Protein AF-X1DMM1-F1 (afdb_monomer)

Solvent-accessible surface area (backbone atoms only — not comparable to full-atom values): 7741 Å² total; per-residue (Å²): 144,82,88,79,94,81,78,96,74,84,89,79,79,84,75,78,88,78,79,87,84,85,86,83,77,89,67,84,82,59,61,71,55,37,75,72,77,44,80,77,92,54,98,56,52,67,56,55,53,51,50,51,50,50,39,69,73,50,25,49,46,78,56,82,94,67,68,61,94,50,63,58,96,60,57,38,87,89,74,54,34,73,54,62,46,49,73,82,78,62,90,92,61,56,75,90,82,45,68,63,57,88,81,34,73,57,59,101,85,97

Secondary structure (DSSP, 8-state):
----------S-SSSSTTSSSS--------HHHHHHH-PPP-TTHHHHHHHHHHHHHHSB---SSS--S-B-S-EETTTTEE-SBPPPPPTT--GGGSSS-TTSBPPTT-

Sequence (110 aa):
MYDNNRTRKSLTAWLILLMFAAAGHGGEVDLKTIFREGIPPSPFINVVYGYANAMLEHGRDTYGTQKSGLFLSALDRKTLSPLKIRPPAPAGIREGDRPGSPGQPLLGAN

Foldseek 3Di:
DDDDDDDDDDPPPPPPPPPPDPDPDPDDDPPVCCVPVNDPDDPCVVVVVVVVVLQVVAFFAPDDPDGDRDGQPDADPVPSHHDQAFDDDDPPDDPVNGPDDHPDGDDRPD

Structure (mmCIF, N/CA/C/O backbone):
data_AF-X1DMM1-F1
#
_entry.id   AF-X1DMM1-F1
#
loop_
_atom_site.group_PDB
_atom_site.id
_atom_site.type_symbol
_atom_site.label_atom_id
_atom_site.label_alt_id
_atom_site.label_comp_id
_atom_site.label_asym_id
_atom_site.label_entity_id
_atom_site.label_seq_id
_atom_site.pdbx_PDB_ins_code
_atom_site.Cartn_x
_atom_site.Cartn_y
_atom_site.Cartn_z
_atom_site.occupancy
_atom_site.B_iso_or_equiv
_atom_site.auth_seq_id
_atom_site.auth_comp_id
_atom_site.auth_asym_id
_atom_site.auth_atom_id
_atom_site.pdbx_PDB_model_num
ATOM 1 N N . MET A 1 1 ? 3.628 -65.093 44.440 1.00 45.81 1 MET A N 1
ATOM 2 C CA . MET A 1 1 ? 4.764 -64.206 44.762 1.00 45.81 1 MET A CA 1
ATOM 3 C C . MET A 1 1 ? 5.440 -63.825 43.449 1.00 45.81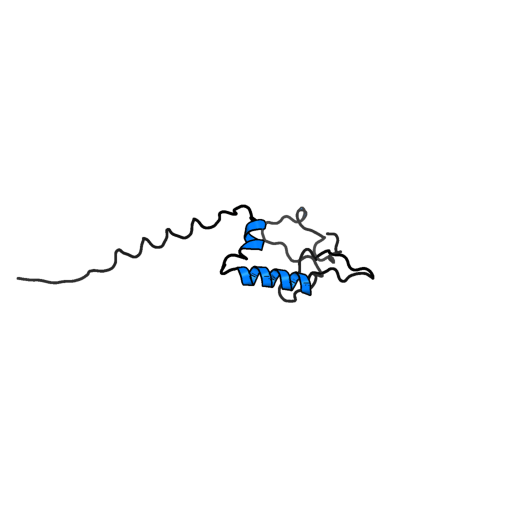 1 MET A C 1
ATOM 5 O O . MET A 1 1 ? 6.210 -64.622 42.943 1.00 45.81 1 MET A O 1
ATOM 9 N N . TYR A 1 2 ? 5.028 -62.711 42.836 1.00 33.09 2 TYR A N 1
ATOM 10 C CA . TYR A 1 2 ? 5.867 -61.768 42.077 1.00 33.09 2 TYR A CA 1
ATOM 11 C C . TYR A 1 2 ? 4.957 -60.651 41.544 1.00 33.09 2 TYR A C 1
ATOM 13 O O . TYR A 1 2 ? 4.178 -60.844 40.616 1.00 33.09 2 TYR A O 1
ATOM 21 N N . ASP A 1 3 ? 5.029 -59.511 42.221 1.00 43.84 3 ASP A N 1
ATOM 22 C CA . ASP A 1 3 ? 4.632 -58.197 41.726 1.00 43.84 3 ASP A CA 1
ATOM 23 C C . ASP A 1 3 ? 5.729 -57.718 40.763 1.00 43.84 3 ASP A C 1
ATOM 25 O O . ASP A 1 3 ? 6.913 -57.877 41.072 1.00 43.84 3 ASP A O 1
ATOM 29 N N . ASN A 1 4 ? 5.361 -57.148 39.610 1.00 45.03 4 ASN A N 1
ATOM 30 C CA . ASN A 1 4 ? 6.249 -56.192 38.953 1.00 45.03 4 ASN A CA 1
ATOM 31 C C . ASN A 1 4 ? 5.492 -55.200 38.054 1.00 45.03 4 ASN A C 1
ATOM 33 O O . ASN A 1 4 ? 5.304 -55.395 36.853 1.00 45.03 4 ASN A O 1
ATOM 37 N N . ASN A 1 5 ? 5.095 -54.094 38.674 1.00 51.22 5 ASN A N 1
ATOM 38 C CA . ASN A 1 5 ? 4.854 -52.785 38.068 1.00 51.22 5 ASN A CA 1
ATOM 39 C C . ASN A 1 5 ? 5.832 -52.401 36.932 1.00 51.22 5 ASN A C 1
ATOM 41 O O . ASN A 1 5 ? 7.015 -52.170 37.178 1.00 51.22 5 ASN A O 1
ATOM 45 N N . ARG A 1 6 ? 5.307 -52.180 35.716 1.00 45.59 6 ARG A N 1
ATOM 46 C CA . ARG A 1 6 ? 5.818 -51.292 34.636 1.00 45.59 6 ARG A CA 1
ATOM 47 C C . ARG A 1 6 ? 4.888 -51.505 33.436 1.00 45.59 6 ARG A C 1
ATOM 49 O O . ARG A 1 6 ? 4.760 -52.625 32.984 1.00 45.59 6 ARG A O 1
ATOM 56 N N . THR A 1 7 ? 4.136 -50.563 32.881 1.00 49.38 7 THR A N 1
ATOM 57 C CA . THR A 1 7 ? 4.422 -49.163 32.565 1.00 49.38 7 THR A CA 1
ATOM 58 C C . THR A 1 7 ? 3.094 -48.474 32.239 1.00 49.38 7 THR A C 1
ATOM 60 O O . THR A 1 7 ? 2.503 -48.726 31.192 1.00 49.38 7 THR A O 1
ATOM 63 N N . ARG A 1 8 ? 2.635 -47.557 33.097 1.00 53.56 8 ARG A N 1
ATOM 64 C CA . ARG A 1 8 ? 1.625 -46.559 32.718 1.00 53.56 8 ARG A CA 1
ATOM 65 C C . ARG A 1 8 ? 2.308 -45.517 31.835 1.00 53.56 8 ARG A C 1
ATOM 67 O O . ARG A 1 8 ? 3.052 -44.687 32.350 1.00 53.56 8 ARG A O 1
ATOM 74 N N . LYS A 1 9 ? 2.086 -45.552 30.522 1.00 46.41 9 LYS A N 1
ATOM 75 C CA . LYS A 1 9 ? 2.448 -44.442 29.632 1.00 46.41 9 LYS A CA 1
ATOM 76 C C . LYS A 1 9 ? 1.297 -44.134 28.673 1.00 46.41 9 LYS A C 1
ATOM 78 O O . LYS A 1 9 ? 1.101 -44.824 27.686 1.00 46.41 9 LYS A O 1
ATOM 83 N N . SER A 1 10 ? 0.590 -43.047 28.997 1.00 50.53 10 SER A N 1
ATOM 84 C CA . SER A 1 10 ? 0.216 -41.992 28.046 1.00 50.53 10 SER A CA 1
ATOM 85 C C . SER A 1 10 ? -0.654 -42.400 26.845 1.00 50.53 10 SER A C 1
ATOM 87 O O . SER A 1 10 ? -0.189 -42.419 25.708 1.00 50.53 10 SER A O 1
ATOM 89 N N . LEU A 1 11 ? -1.954 -42.595 27.083 1.00 43.22 11 LEU A N 1
ATOM 90 C CA . LEU A 1 11 ? -2.992 -42.622 26.037 1.00 43.22 11 LEU A CA 1
ATOM 91 C C . LEU A 1 11 ? -3.730 -41.273 25.865 1.00 43.22 11 LEU A C 1
ATOM 93 O O . LEU A 1 11 ? -4.789 -41.217 25.254 1.00 43.22 11 LEU A O 1
ATOM 97 N N . THR A 1 12 ? -3.183 -40.165 26.374 1.00 47.75 12 THR A N 1
ATOM 98 C CA . THR A 1 12 ? -3.851 -38.845 26.395 1.00 47.75 12 THR A CA 1
ATOM 99 C C . THR A 1 12 ? -3.352 -37.846 25.343 1.00 47.75 12 THR A C 1
ATOM 101 O O . THR A 1 12 ? -3.664 -36.664 25.434 1.00 47.75 12 THR A O 1
ATOM 104 N N . ALA A 1 13 ? -2.600 -38.280 24.326 1.00 43.94 13 ALA A N 1
ATOM 105 C CA . ALA A 1 13 ? -1.985 -37.365 23.351 1.00 43.94 13 ALA A CA 1
ATOM 106 C C . ALA A 1 13 ? -2.722 -37.239 21.998 1.00 43.94 13 ALA A C 1
ATOM 108 O O . ALA A 1 13 ? -2.321 -36.430 21.169 1.00 43.94 13 ALA A O 1
ATOM 109 N N . TRP A 1 14 ? -3.810 -37.982 21.765 1.00 37.97 14 TRP A N 1
ATOM 110 C CA . TRP A 1 14 ? -4.506 -38.018 20.462 1.00 37.97 14 TRP A CA 1
ATOM 111 C C . TRP A 1 14 ? -5.841 -37.254 20.418 1.00 37.97 14 TRP A C 1
ATOM 113 O O . TRP A 1 14 ? -6.641 -37.468 19.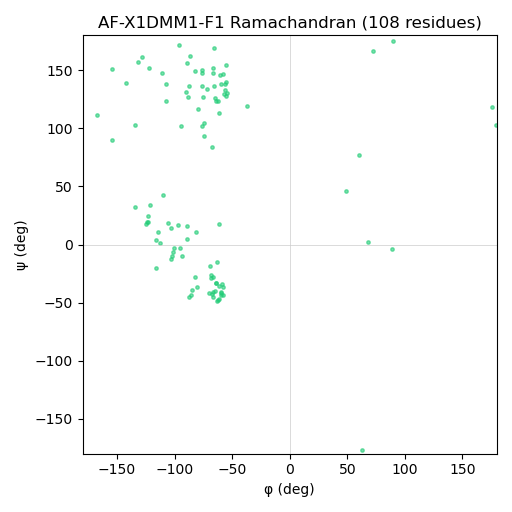514 1.00 37.97 14 TRP A O 1
ATOM 123 N N . LEU A 1 15 ? -6.085 -36.338 21.363 1.00 34.97 15 LEU A N 1
ATOM 124 C CA . LEU A 1 15 ? -7.319 -35.532 21.410 1.00 34.97 15 LEU A CA 1
ATOM 125 C C . LEU A 1 15 ? -7.110 -34.019 21.231 1.00 34.97 15 LEU A C 1
ATOM 127 O O . LEU A 1 15 ? -8.069 -33.260 21.289 1.00 34.97 15 LEU A O 1
ATOM 131 N N . ILE A 1 16 ? -5.879 -33.567 20.966 1.00 43.56 16 ILE A N 1
ATOM 132 C CA . ILE A 1 16 ? -5.568 -32.135 20.768 1.00 43.56 16 ILE A CA 1
ATOM 133 C C . ILE A 1 16 ? -5.573 -31.739 19.273 1.00 43.56 16 ILE A C 1
ATOM 135 O O . ILE A 1 16 ? -5.489 -30.563 18.935 1.00 43.56 16 ILE A O 1
ATOM 139 N N . LEU A 1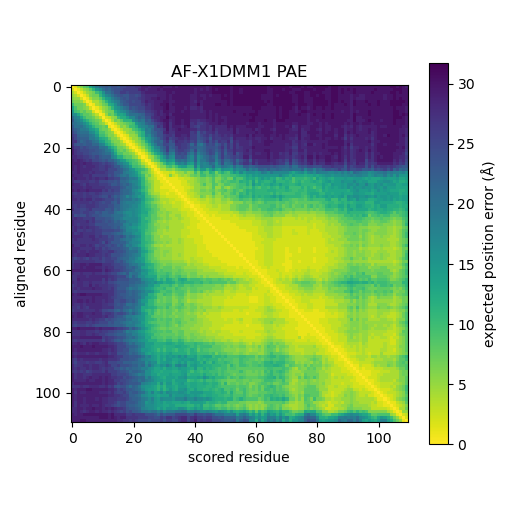 17 ? -5.774 -32.688 18.351 1.00 38.31 17 LEU A N 1
ATOM 140 C CA . LEU A 1 17 ? -5.772 -32.424 16.902 1.00 38.31 17 LEU A CA 1
ATOM 141 C C . LEU A 1 17 ? -7.155 -32.036 16.320 1.00 38.31 17 LEU A C 1
ATOM 143 O O . LEU A 1 17 ? -7.342 -32.084 15.111 1.00 38.31 17 LEU A O 1
ATOM 147 N N . LEU A 1 18 ? -8.135 -31.656 17.151 1.00 40.62 18 LEU A N 1
ATOM 148 C CA . LEU A 1 18 ? -9.540 -31.471 16.731 1.00 40.62 18 LEU A CA 1
ATOM 149 C C . LEU A 1 18 ? -10.151 -30.087 17.049 1.00 40.62 18 LEU A C 1
ATOM 151 O O . LEU A 1 18 ? -11.366 -29.938 17.010 1.00 40.62 18 LEU A O 1
ATOM 155 N N . MET A 1 19 ? -9.341 -29.058 17.334 1.00 38.81 19 MET A N 1
ATOM 156 C CA . MET A 1 19 ? -9.833 -27.741 17.804 1.00 38.81 19 MET A CA 1
ATOM 157 C C . MET A 1 19 ? -9.413 -26.523 16.955 1.00 38.81 19 MET A C 1
ATOM 159 O O . MET A 1 19 ? -9.503 -25.394 17.423 1.00 38.81 19 MET A O 1
ATOM 163 N N . PHE A 1 20 ? -8.992 -26.700 15.698 1.00 43.81 20 PHE A N 1
ATOM 164 C CA . PHE A 1 20 ? -8.641 -25.571 14.809 1.00 43.81 20 PHE A CA 1
ATOM 165 C C . PHE A 1 20 ? -9.468 -25.520 13.514 1.00 43.81 20 PHE A C 1
ATOM 167 O O . PHE A 1 20 ? -8.971 -25.120 12.468 1.00 43.81 20 PHE A O 1
ATOM 174 N N . ALA A 1 21 ? -10.741 -25.925 13.564 1.00 41.22 21 ALA A N 1
ATOM 175 C CA . ALA A 1 21 ? -11.611 -25.950 12.381 1.00 41.22 21 ALA A CA 1
ATOM 176 C C . ALA A 1 21 ? -12.779 -24.938 12.390 1.00 41.22 21 ALA A C 1
ATOM 178 O O . ALA A 1 21 ? -13.544 -24.921 11.434 1.00 41.22 21 ALA A O 1
ATOM 179 N N . ALA A 1 22 ? -12.951 -24.082 13.410 1.00 42.97 22 ALA A N 1
ATOM 180 C CA . ALA A 1 22 ? -14.228 -23.364 13.589 1.00 42.97 22 ALA A CA 1
ATOM 181 C C . ALA A 1 22 ? -14.154 -21.854 13.905 1.00 42.97 22 ALA A C 1
ATOM 183 O O . ALA A 1 22 ? -15.040 -21.341 14.579 1.00 42.97 22 ALA A O 1
ATOM 184 N N . ALA A 1 23 ? -13.159 -21.108 13.413 1.00 45.84 23 ALA A N 1
ATOM 185 C CA . ALA A 1 23 ? -13.109 -19.645 13.615 1.00 45.84 23 ALA A CA 1
ATOM 186 C C . ALA A 1 23 ? -13.048 -18.824 12.312 1.00 45.84 23 ALA A C 1
ATOM 188 O O . ALA A 1 23 ? -12.567 -17.697 12.303 1.00 45.84 23 ALA A O 1
ATOM 189 N N . GLY A 1 24 ? -13.532 -19.387 11.204 1.00 40.59 24 GLY A N 1
ATOM 190 C CA . GLY A 1 24 ? -13.591 -18.719 9.901 1.00 40.59 24 GLY A CA 1
ATOM 191 C C . GLY A 1 24 ? -15.012 -18.374 9.458 1.00 40.59 24 GLY A C 1
ATOM 192 O O . GLY A 1 24 ? -15.341 -18.615 8.305 1.00 40.59 24 GLY A O 1
ATOM 193 N N . HIS A 1 25 ? -15.876 -17.872 10.345 1.00 45.84 25 HIS A N 1
ATOM 194 C CA . HIS A 1 25 ? -17.150 -17.282 9.921 1.00 45.84 25 HIS A CA 1
ATOM 195 C C . HIS A 1 25 ? -16.954 -15.773 9.787 1.00 45.84 25 HIS A C 1
ATOM 197 O O . HIS A 1 25 ? -16.909 -15.057 10.785 1.00 45.84 25 HIS A O 1
ATOM 203 N N . GLY A 1 26 ? -16.801 -15.296 8.550 1.00 50.94 26 GLY A N 1
ATOM 204 C CA . GLY A 1 26 ? -16.886 -13.872 8.232 1.00 50.94 26 GLY A CA 1
ATOM 205 C C . GLY A 1 26 ? -18.319 -13.395 8.444 1.00 50.94 26 GLY A C 1
ATOM 206 O O . GLY A 1 26 ? -19.114 -13.406 7.510 1.00 50.94 26 GLY A O 1
ATOM 207 N N . GLY A 1 27 ? -18.662 -13.065 9.689 1.00 63.59 27 GLY A N 1
ATOM 208 C CA . GLY A 1 27 ? -19.921 -12.412 10.024 1.00 63.59 27 GLY A CA 1
ATOM 209 C C . GLY A 1 27 ? -19.970 -11.000 9.446 1.00 63.59 27 GLY A C 1
ATOM 210 O O . GLY A 1 27 ? -18.936 -10.358 9.251 1.00 63.59 27 GLY A O 1
ATOM 211 N N . GLU A 1 28 ? -21.179 -10.529 9.163 1.00 71.00 28 GLU A N 1
ATOM 212 C CA . GLU A 1 28 ? -21.432 -9.149 8.762 1.00 71.00 28 GLU A CA 1
ATOM 213 C C . GLU A 1 28 ? -20.846 -8.178 9.799 1.00 71.00 28 GLU A C 1
ATOM 215 O O . GLU A 1 28 ? -21.037 -8.334 11.007 1.00 71.00 28 GLU A O 1
ATOM 220 N N . VAL A 1 29 ? -20.084 -7.193 9.324 1.00 71.56 29 VAL A N 1
ATOM 221 C CA . VAL A 1 29 ? -19.459 -6.187 10.185 1.00 71.56 29 VAL A CA 1
ATOM 222 C C . VAL A 1 29 ? -20.536 -5.192 10.617 1.00 71.56 29 VAL A C 1
ATOM 224 O O . VAL A 1 29 ? -20.898 -4.295 9.857 1.00 71.56 29 VAL A O 1
ATOM 227 N N . ASP A 1 30 ? -21.038 -5.323 11.846 1.00 83.44 30 ASP A N 1
ATOM 228 C CA . ASP A 1 30 ? -21.951 -4.335 12.424 1.00 83.44 30 ASP A CA 1
ATOM 229 C C . ASP A 1 30 ? -21.191 -3.067 12.839 1.00 83.44 30 ASP A C 1
ATOM 231 O O . ASP A 1 30 ? -20.671 -2.929 13.951 1.00 83.44 30 ASP A O 1
ATOM 235 N N . LEU A 1 31 ? -21.157 -2.107 11.916 1.00 82.25 31 LEU A N 1
ATOM 236 C CA . LEU A 1 31 ? -20.513 -0.814 12.117 1.00 82.25 31 LEU A CA 1
ATOM 237 C C . LEU A 1 31 ? -21.087 -0.049 13.316 1.00 82.25 31 LEU A C 1
ATOM 239 O O . LEU A 1 31 ? -20.334 0.622 14.019 1.00 82.25 31 LEU A O 1
ATOM 243 N N . LYS A 1 32 ? -22.400 -0.132 13.578 1.00 85.25 32 LYS A N 1
ATOM 244 C CA . LYS A 1 32 ? -23.031 0.635 14.666 1.00 85.25 32 LYS A CA 1
ATOM 245 C C . LYS A 1 32 ? -22.539 0.153 16.021 1.00 85.25 32 LYS A C 1
ATOM 247 O O . LYS A 1 32 ? -22.275 0.977 16.895 1.00 85.25 32 LYS A O 1
ATOM 252 N N . THR A 1 33 ? -22.407 -1.158 16.172 1.00 83.88 33 THR A N 1
ATOM 253 C CA . THR A 1 33 ? -21.878 -1.768 17.391 1.00 83.88 33 THR A CA 1
ATOM 254 C C . THR A 1 33 ? -20.402 -1.421 17.569 1.00 83.88 33 THR A C 1
ATOM 256 O O . THR A 1 33 ? -20.030 -0.923 18.628 1.00 83.88 33 THR A O 1
ATOM 259 N N . ILE A 1 34 ? -19.583 -1.512 16.513 1.00 84.69 34 ILE A N 1
ATOM 260 C CA . ILE A 1 34 ? -18.160 -1.126 16.568 1.00 84.69 34 ILE A CA 1
ATOM 261 C C . ILE A 1 34 ? -17.974 0.339 16.990 1.00 84.69 34 ILE A C 1
ATOM 263 O O . ILE A 1 34 ? -17.113 0.637 17.815 1.00 84.69 34 ILE A O 1
ATOM 267 N N . PHE A 1 35 ? -18.778 1.268 16.461 1.00 85.50 35 PHE A N 1
ATOM 268 C CA . PHE A 1 35 ? -18.671 2.685 16.833 1.00 85.50 35 PHE A CA 1
ATOM 269 C C . PHE A 1 35 ? -19.094 2.972 18.279 1.00 85.50 35 PHE A C 1
ATOM 271 O O . PHE A 1 35 ? -18.611 3.940 18.862 1.00 85.50 35 PHE A O 1
ATOM 278 N N . ARG A 1 36 ? -20.003 2.174 18.851 1.00 89.06 36 ARG A N 1
ATOM 279 C CA . ARG A 1 36 ? -20.506 2.365 20.222 1.00 89.06 36 ARG A CA 1
ATOM 280 C C . ARG A 1 36 ? -19.639 1.679 21.268 1.00 89.06 36 ARG A C 1
ATOM 282 O O . ARG A 1 36 ? -19.365 2.266 22.307 1.00 89.06 36 ARG A O 1
ATOM 289 N N . GLU A 1 37 ? -19.252 0.440 21.001 1.00 89.00 37 GLU A N 1
ATOM 290 C CA . GLU A 1 37 ? -18.616 -0.458 21.971 1.00 89.00 37 GLU A CA 1
ATOM 291 C C . GLU A 1 37 ? -17.102 -0.573 21.756 1.00 89.00 37 GLU A C 1
ATOM 293 O O . GLU A 1 37 ? -16.378 -1.038 22.634 1.00 89.00 37 GLU A O 1
ATOM 298 N N . GLY A 1 38 ? -16.607 -0.084 20.618 1.00 85.00 38 GLY A N 1
ATOM 299 C CA . GLY A 1 38 ? -15.208 -0.164 20.229 1.00 85.00 38 GLY A CA 1
ATOM 300 C C . GLY A 1 38 ? -14.883 -1.436 19.448 1.00 85.00 38 GLY A C 1
ATOM 301 O O . GLY A 1 38 ? -15.719 -2.314 19.229 1.00 85.00 38 GLY A O 1
ATOM 302 N N . ILE A 1 39 ? -13.636 -1.523 18.982 1.00 83.88 39 ILE A N 1
ATOM 303 C CA . ILE A 1 39 ? -13.169 -2.704 18.255 1.00 83.88 39 ILE A CA 1
ATOM 304 C C . ILE A 1 39 ? -12.932 -3.840 19.257 1.00 83.88 39 ILE A C 1
ATOM 306 O O . ILE A 1 39 ? -12.177 -3.644 20.216 1.00 83.88 39 ILE A O 1
ATOM 310 N N . PRO A 1 40 ? -13.517 -5.032 19.041 1.00 84.00 40 PRO A N 1
ATOM 311 C CA . PRO A 1 40 ? -13.291 -6.164 19.924 1.00 84.00 40 PRO A CA 1
ATOM 312 C C . PRO A 1 40 ? -11.801 -6.549 19.953 1.00 84.00 40 PRO A C 1
ATOM 314 O O . PRO A 1 40 ? -11.118 -6.464 18.924 1.00 84.00 40 PRO A O 1
ATOM 317 N N . PRO A 1 41 ? -11.276 -7.013 21.101 1.00 86.12 41 PRO A N 1
ATOM 318 C CA . PRO A 1 41 ? -9.895 -7.462 21.197 1.00 86.12 41 PRO A CA 1
ATOM 319 C C . PRO A 1 41 ? -9.605 -8.574 20.186 1.00 86.12 41 PRO A C 1
ATOM 321 O O . PRO A 1 41 ? -10.316 -9.575 20.114 1.00 86.12 41 PRO A O 1
ATOM 324 N N . SER A 1 42 ? -8.533 -8.414 19.415 1.00 89.00 42 SER A N 1
ATOM 325 C CA . SER A 1 42 ? -8.081 -9.411 18.447 1.00 89.00 42 SER A CA 1
ATOM 326 C C . SER A 1 42 ? -6.559 -9.460 18.436 1.00 89.00 42 SER A C 1
ATOM 328 O O . SER A 1 42 ? -5.922 -8.403 18.424 1.00 89.00 42 SER A O 1
ATOM 330 N N . PRO A 1 43 ? -5.945 -10.653 18.364 1.00 93.19 43 PRO A N 1
ATOM 331 C CA . PRO A 1 43 ? -4.496 -10.764 18.223 1.00 93.19 43 PRO A CA 1
ATOM 332 C C . PRO A 1 43 ? -3.979 -10.157 16.905 1.00 93.19 43 PRO A C 1
ATOM 334 O O . PRO A 1 43 ? -2.785 -9.901 16.778 1.00 93.19 43 PRO A O 1
ATOM 337 N N . PHE A 1 44 ? -4.859 -9.897 15.929 1.00 93.62 44 PHE A N 1
ATOM 338 C CA . PHE A 1 44 ? -4.497 -9.373 14.610 1.00 93.62 44 PHE A CA 1
ATOM 339 C C . PHE A 1 44 ? -4.756 -7.871 14.438 1.00 93.62 44 PHE A C 1
ATOM 341 O O . PHE A 1 44 ? -4.362 -7.313 13.414 1.00 93.62 44 PHE A O 1
ATOM 348 N N . ILE A 1 45 ? -5.384 -7.188 15.405 1.00 92.75 45 ILE A N 1
ATOM 349 C CA . ILE A 1 45 ? -5.799 -5.786 15.218 1.00 92.75 45 ILE A CA 1
ATOM 350 C C . ILE A 1 45 ? -4.611 -4.847 14.961 1.00 92.75 45 ILE A C 1
ATOM 352 O O . ILE A 1 45 ? -4.684 -3.958 14.115 1.00 92.75 45 ILE A O 1
ATOM 356 N N . ASN A 1 46 ? -3.471 -5.119 15.599 1.00 93.88 46 ASN A N 1
ATOM 357 C CA . ASN A 1 46 ? -2.233 -4.373 15.379 1.00 93.88 46 ASN A CA 1
ATOM 358 C C . ASN A 1 46 ? -1.709 -4.525 13.943 1.00 93.88 46 ASN A C 1
ATOM 360 O O . ASN A 1 46 ? -1.146 -3.584 13.393 1.00 93.88 46 ASN A O 1
ATOM 364 N N . VAL A 1 47 ? -1.916 -5.688 13.315 1.00 94.94 47 VAL A N 1
ATOM 365 C CA . VAL A 1 47 ? -1.520 -5.929 11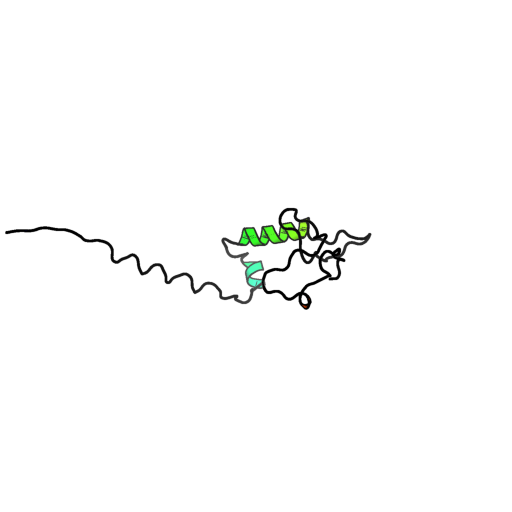.919 1.00 94.94 47 VAL A CA 1
ATOM 366 C C . VAL A 1 47 ? -2.405 -5.123 10.970 1.00 94.94 47 VAL A C 1
ATOM 368 O O . VAL A 1 47 ? -1.894 -4.513 10.035 1.00 94.94 47 VAL A O 1
ATOM 371 N N . VAL A 1 48 ? -3.714 -5.074 11.233 1.00 93.25 48 VAL A N 1
ATOM 372 C CA . VAL A 1 48 ? -4.675 -4.304 10.425 1.00 93.25 48 VAL A CA 1
ATOM 373 C C . VAL A 1 48 ? -4.361 -2.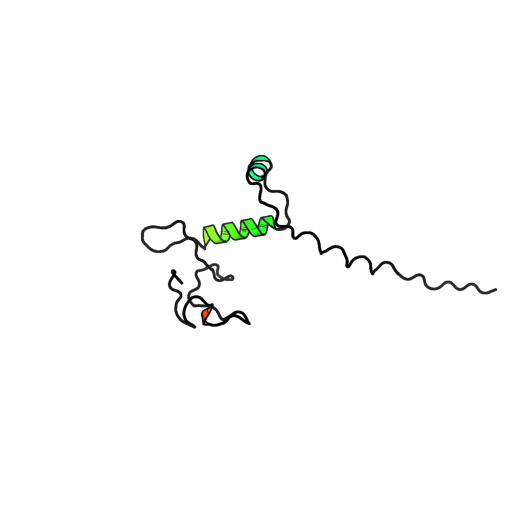810 10.484 1.00 93.25 48 VAL A C 1
ATOM 375 O O . VAL A 1 48 ? -4.240 -2.168 9.442 1.00 93.25 48 VAL A O 1
ATOM 378 N N . TYR 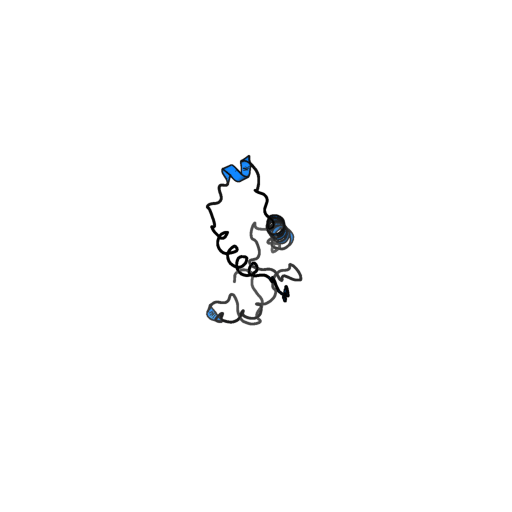A 1 49 ? -4.161 -2.261 11.685 1.00 94.25 49 TYR A N 1
ATOM 379 C CA . TYR A 1 49 ? -3.777 -0.857 11.833 1.00 94.25 49 TYR A CA 1
ATOM 380 C C . TYR A 1 49 ? -2.398 -0.560 11.246 1.00 94.25 49 TYR A C 1
ATOM 382 O O . TYR A 1 49 ? -2.230 0.459 10.582 1.00 94.25 49 TYR A O 1
ATOM 390 N N . GLY A 1 50 ? -1.426 -1.460 11.418 1.00 95.19 50 GLY A N 1
ATOM 391 C CA . GLY A 1 50 ? -0.110 -1.325 10.793 1.00 95.19 50 GLY A CA 1
ATOM 392 C C . GLY A 1 50 ? -0.190 -1.276 9.265 1.00 95.19 50 GLY A C 1
ATOM 393 O O . GLY A 1 50 ? 0.457 -0.437 8.644 1.00 95.19 50 GLY A O 1
ATOM 394 N N . TYR A 1 51 ? -1.033 -2.115 8.658 1.00 94.38 51 TYR A N 1
ATOM 395 C CA . TYR A 1 51 ? -1.295 -2.076 7.220 1.00 94.38 51 TYR A CA 1
ATOM 396 C C . TYR A 1 51 ? -1.930 -0.746 6.790 1.00 94.38 51 TYR A C 1
ATOM 398 O O . TYR A 1 51 ? -1.456 -0.121 5.841 1.00 94.38 51 TYR A O 1
ATOM 406 N N . ALA A 1 52 ? -2.965 -0.288 7.501 1.00 94.94 52 ALA A N 1
ATOM 407 C CA . ALA A 1 52 ? -3.629 0.977 7.196 1.00 94.94 52 ALA A CA 1
ATOM 408 C C . ALA A 1 52 ? -2.659 2.168 7.286 1.00 94.94 52 ALA A C 1
ATOM 410 O O . ALA A 1 52 ? -2.629 2.998 6.378 1.00 94.94 52 ALA 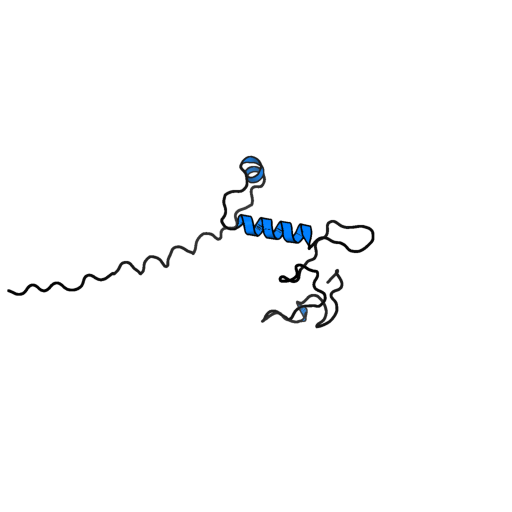A O 1
ATOM 411 N N . ASN A 1 53 ? -1.819 2.212 8.324 1.00 95.94 53 ASN A N 1
ATOM 412 C CA . ASN A 1 53 ? -0.786 3.236 8.475 1.00 95.94 53 ASN A CA 1
ATOM 413 C C . ASN A 1 53 ? 0.217 3.193 7.317 1.00 95.94 53 ASN A C 1
ATOM 415 O O . ASN A 1 53 ? 0.465 4.222 6.696 1.00 95.94 53 ASN A O 1
ATOM 419 N N . ALA A 1 54 ? 0.714 2.008 6.948 1.00 95.00 54 ALA A N 1
ATOM 420 C CA . ALA A 1 54 ? 1.635 1.867 5.822 1.00 95.00 54 ALA A CA 1
ATOM 421 C C . ALA A 1 54 ? 1.020 2.366 4.501 1.00 95.00 54 ALA A C 1
ATOM 423 O O . ALA A 1 54 ? 1.687 3.055 3.731 1.00 95.00 54 ALA A O 1
ATOM 424 N N . MET A 1 55 ? -0.262 2.082 4.245 1.00 94.19 55 MET A N 1
ATOM 425 C CA . MET A 1 55 ? -0.956 2.594 3.058 1.00 94.19 55 MET A CA 1
ATOM 426 C C . MET A 1 55 ? -1.139 4.115 3.111 1.00 94.19 55 MET A C 1
ATOM 428 O O . MET A 1 55 ? -0.889 4.792 2.114 1.00 94.19 55 MET A O 1
ATOM 432 N N . LEU A 1 56 ? -1.521 4.671 4.263 1.00 94.06 56 LEU A N 1
ATOM 433 C CA . LEU A 1 56 ? -1.674 6.117 4.456 1.00 94.06 56 LEU A CA 1
ATOM 434 C C . LEU A 1 56 ? -0.353 6.881 4.323 1.00 94.06 56 LEU A C 1
ATOM 436 O O . LEU A 1 56 ? -0.364 8.025 3.868 1.00 94.06 56 LEU A O 1
ATOM 440 N N . GLU A 1 57 ? 0.767 6.288 4.715 1.00 94.25 57 GLU A N 1
ATOM 441 C CA . GLU A 1 57 ? 2.084 6.925 4.655 1.00 94.25 57 GLU A CA 1
ATOM 442 C C . GLU A 1 57 ? 2.747 6.757 3.287 1.00 94.25 57 GLU A C 1
ATOM 444 O O . GLU A 1 57 ? 3.285 7.719 2.740 1.00 94.25 57 GLU A O 1
ATOM 449 N N . HIS A 1 58 ? 2.673 5.561 2.705 1.00 94.19 58 HIS A N 1
ATOM 450 C CA . HIS A 1 58 ? 3.470 5.196 1.532 1.00 94.19 58 HIS A CA 1
ATOM 451 C C . HIS A 1 58 ? 2.656 4.897 0.271 1.00 94.19 58 HIS A C 1
ATOM 453 O O . HIS A 1 58 ? 3.193 4.921 -0.835 1.00 94.19 58 HIS A O 1
ATOM 459 N N . GLY A 1 59 ? 1.369 4.592 0.418 1.00 92.62 59 GLY A N 1
ATOM 460 C CA . GLY A 1 59 ? 0.499 4.171 -0.678 1.00 92.62 59 GLY A CA 1
ATOM 461 C C . GLY A 1 59 ? -0.289 5.299 -1.338 1.00 92.62 59 GLY A C 1
ATOM 462 O O . GLY A 1 59 ? -0.928 5.044 -2.355 1.00 92.62 59 GLY A O 1
ATOM 463 N N . ARG A 1 60 ? -0.300 6.514 -0.774 1.00 92.31 60 ARG A N 1
ATOM 464 C CA . ARG A 1 60 ? -1.089 7.634 -1.312 1.00 92.31 60 ARG A CA 1
ATOM 465 C C . ARG A 1 60 ? -0.588 8.097 -2.676 1.00 92.31 60 ARG A C 1
ATOM 467 O O . ARG A 1 60 ? 0.612 8.106 -2.950 1.00 92.31 60 ARG A O 1
ATOM 474 N N . ASP A 1 61 ? -1.522 8.566 -3.497 1.00 89.44 61 ASP A N 1
ATOM 475 C CA . ASP A 1 61 ? -1.199 9.266 -4.732 1.00 89.44 61 ASP A CA 1
ATOM 476 C C . ASP A 1 61 ? -0.398 10.548 -4.448 1.00 89.44 61 ASP A C 1
ATOM 478 O O . ASP A 1 61 ? -0.879 11.517 -3.854 1.00 89.44 61 ASP A O 1
ATOM 482 N N . THR A 1 62 ? 0.859 10.536 -4.882 1.00 87.75 62 THR A N 1
ATOM 483 C CA . THR A 1 62 ? 1.797 11.656 -4.768 1.00 87.75 62 THR A CA 1
ATOM 484 C C . THR A 1 62 ? 2.194 12.215 -6.131 1.00 87.75 62 THR A C 1
ATOM 486 O O . THR A 1 62 ? 3.074 13.075 -6.200 1.00 87.75 62 THR A O 1
ATOM 489 N N . TYR A 1 63 ? 1.527 11.820 -7.216 1.00 84.25 63 TYR A N 1
ATOM 490 C CA . TYR A 1 63 ? 1.839 12.285 -8.566 1.00 84.25 63 TYR A CA 1
ATOM 491 C C . TYR A 1 63 ? 1.107 13.594 -8.902 1.00 84.25 63 TYR A C 1
ATOM 493 O O . TYR A 1 63 ? 0.184 14.010 -8.205 1.00 84.25 63 TYR A O 1
ATOM 501 N N . GLY A 1 64 ? 1.583 14.305 -9.931 1.00 85.75 64 GLY A N 1
ATOM 502 C CA . GLY A 1 64 ? 0.968 15.547 -10.418 1.00 85.75 64 GLY A CA 1
ATOM 503 C C . GLY A 1 64 ? 0.944 16.711 -9.415 1.00 85.75 64 GLY A C 1
ATOM 504 O O . GLY A 1 64 ? 1.483 16.637 -8.309 1.00 85.75 64 GLY A O 1
ATOM 505 N N . THR A 1 65 ? 0.325 17.823 -9.811 1.00 91.06 65 THR A N 1
ATOM 506 C CA . THR A 1 65 ? 0.147 19.015 -8.960 1.00 91.06 65 THR A CA 1
ATOM 507 C C . THR A 1 65 ? -1.055 18.896 -8.024 1.00 91.06 65 THR A C 1
ATOM 509 O O . THR A 1 65 ? -1.036 19.459 -6.932 1.00 91.06 65 THR A O 1
ATOM 512 N N . GLN A 1 66 ? -2.073 18.128 -8.415 1.00 89.81 66 GLN A N 1
ATOM 513 C CA . GLN A 1 66 ? -3.264 17.850 -7.619 1.00 89.81 66 GLN A CA 1
ATOM 514 C C . GLN A 1 66 ? -3.224 16.407 -7.117 1.00 89.81 66 GLN A C 1
ATOM 516 O O . GLN A 1 66 ? -3.128 15.481 -7.915 1.00 89.81 66 GLN A O 1
ATOM 521 N N . LYS A 1 67 ? -3.303 16.224 -5.796 1.00 88.62 67 LYS A N 1
ATOM 522 C CA . LYS A 1 67 ? -3.313 14.896 -5.170 1.00 88.62 67 LYS A CA 1
ATOM 523 C C . LYS A 1 67 ? -4.736 14.360 -5.099 1.00 88.62 67 LYS A C 1
ATOM 525 O O . LYS A 1 67 ? -5.648 15.102 -4.730 1.00 88.62 67 LYS A O 1
ATOM 530 N N . SER A 1 68 ? -4.917 13.088 -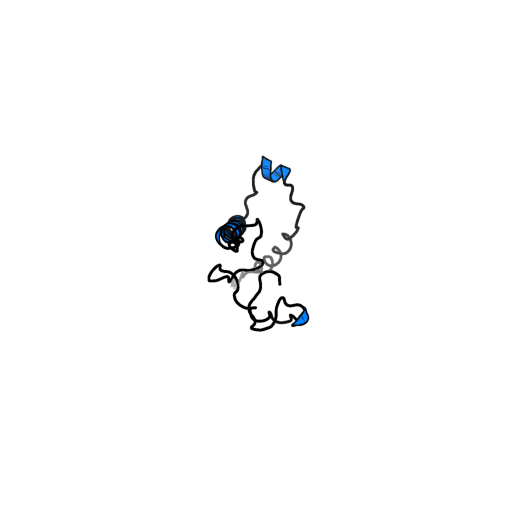5.435 1.00 89.88 68 SER A N 1
ATOM 531 C CA . SER A 1 68 ? -6.203 12.402 -5.317 1.00 89.88 68 SER A CA 1
ATOM 532 C C . SER A 1 68 ? -6.316 11.611 -4.005 1.00 89.88 68 SER A C 1
ATOM 534 O O . SER A 1 68 ? -5.355 11.469 -3.250 1.00 89.88 68 SER A O 1
ATOM 536 N N . GLY A 1 69 ? -7.512 11.084 -3.728 1.00 90.69 69 GLY A N 1
ATOM 537 C CA . GLY A 1 69 ? -7.740 10.121 -2.645 1.00 90.69 69 GLY A CA 1
ATOM 538 C C . GLY A 1 69 ? -7.382 8.677 -3.017 1.00 90.69 69 GLY A C 1
ATOM 539 O O . GLY A 1 69 ? -7.771 7.762 -2.295 1.00 90.69 69 GLY A O 1
ATOM 540 N N . LEU A 1 70 ? -6.717 8.455 -4.157 1.00 90.25 70 LEU A N 1
ATOM 541 C CA . LEU A 1 70 ? -6.367 7.120 -4.624 1.00 90.25 70 LEU A CA 1
ATOM 542 C C . LEU A 1 70 ? -5.176 6.553 -3.848 1.00 90.25 70 LEU A C 1
ATOM 544 O O . LEU A 1 70 ? -4.268 7.272 -3.419 1.00 90.25 70 LEU A O 1
ATOM 548 N N . PHE A 1 71 ? -5.181 5.230 -3.732 1.00 91.62 71 PHE A N 1
ATOM 549 C CA . PHE A 1 71 ? -4.049 4.452 -3.258 1.00 91.62 71 PHE A CA 1
ATOM 550 C C . PHE A 1 71 ? -3.460 3.634 -4.399 1.00 91.62 71 PHE A C 1
ATOM 552 O O . PHE A 1 71 ? -4.177 3.164 -5.284 1.00 91.62 71 PHE A O 1
ATOM 559 N N . LEU A 1 72 ? -2.149 3.425 -4.342 1.00 88.88 72 LEU A N 1
ATOM 560 C CA . LEU A 1 72 ? -1.459 2.460 -5.183 1.00 88.88 72 LEU A CA 1
ATOM 561 C C . LEU A 1 72 ? -2.018 1.057 -4.934 1.00 88.88 72 LEU A C 1
ATOM 563 O O . LEU A 1 72 ? -2.233 0.656 -3.791 1.00 88.88 72 LEU A O 1
ATOM 567 N N . SER A 1 73 ? -2.205 0.294 -6.009 1.00 84.12 73 SER A N 1
ATOM 568 C CA . SER A 1 73 ? -2.703 -1.084 -5.935 1.00 84.12 73 SER A CA 1
ATOM 569 C C . SER A 1 73 ? -1.717 -2.036 -5.252 1.00 84.12 73 SER A C 1
ATOM 571 O O . SER A 1 73 ? -2.131 -3.029 -4.655 1.00 84.12 73 SER A O 1
ATOM 573 N N . ALA A 1 74 ? -0.414 -1.741 -5.319 1.00 86.81 74 ALA A N 1
ATOM 574 C CA . ALA A 1 74 ? 0.633 -2.538 -4.696 1.00 86.81 74 ALA A CA 1
ATOM 575 C C . ALA A 1 74 ? 1.892 -1.716 -4.378 1.00 86.81 74 ALA A C 1
ATOM 577 O O . ALA A 1 74 ? 2.248 -0.775 -5.091 1.00 86.81 74 ALA A O 1
ATOM 578 N N . LEU A 1 75 ? 2.601 -2.143 -3.331 1.00 89.75 75 LEU A N 1
ATOM 579 C CA . LEU A 1 75 ? 3.905 -1.630 -2.911 1.00 89.75 75 LEU A CA 1
ATOM 580 C C . LEU A 1 75 ? 4.928 -2.772 -2.880 1.00 89.75 75 LEU A C 1
ATOM 582 O O . LEU A 1 75 ? 4.577 -3.927 -2.621 1.00 89.75 75 LEU A O 1
ATOM 586 N N . ASP A 1 76 ? 6.205 -2.451 -3.081 1.00 90.62 76 ASP A N 1
ATOM 587 C CA . ASP A 1 76 ? 7.284 -3.365 -2.709 1.00 90.62 76 ASP A CA 1
ATOM 588 C C . ASP A 1 76 ? 7.291 -3.544 -1.186 1.00 90.62 76 ASP A C 1
ATOM 590 O O . ASP A 1 76 ? 7.344 -2.578 -0.427 1.00 90.62 76 ASP A O 1
ATOM 594 N N . ARG A 1 77 ? 7.235 -4.791 -0.716 1.00 89.38 77 ARG A N 1
ATOM 595 C CA . ARG A 1 77 ? 7.090 -5.089 0.715 1.00 89.38 77 ARG A CA 1
ATOM 596 C C . ARG A 1 77 ? 8.320 -4.719 1.549 1.00 89.38 77 ARG A C 1
ATOM 598 O O . ARG A 1 77 ? 8.184 -4.521 2.751 1.00 89.38 77 ARG A O 1
ATOM 605 N N . LYS A 1 78 ? 9.516 -4.688 0.955 1.00 91.31 78 LYS A N 1
ATOM 606 C CA . LYS A 1 78 ? 10.760 -4.383 1.675 1.00 91.31 78 LYS A CA 1
ATOM 607 C C . LYS A 1 78 ? 10.981 -2.882 1.775 1.00 91.31 78 LYS A C 1
ATOM 609 O O . LYS A 1 78 ? 11.456 -2.415 2.803 1.00 91.31 78 LYS A O 1
ATOM 614 N N . THR A 1 79 ? 10.667 -2.150 0.711 1.00 92.88 79 THR A N 1
ATOM 615 C CA . THR A 1 79 ? 10.935 -0.709 0.626 1.00 92.88 79 THR A CA 1
ATOM 616 C C . THR A 1 79 ? 9.706 0.158 0.859 1.00 92.88 79 THR A C 1
ATOM 618 O O . THR A 1 79 ? 9.863 1.369 0.972 1.00 92.88 79 THR A O 1
ATOM 621 N N . LEU A 1 80 ? 8.506 -0.435 0.906 1.00 92.62 80 LEU A N 1
ATOM 622 C CA . LEU A 1 80 ? 7.218 0.262 0.986 1.00 92.62 80 LEU A CA 1
ATOM 623 C C . LEU A 1 80 ? 7.121 1.384 -0.051 1.00 92.62 80 LEU A C 1
ATOM 625 O O . LEU A 1 80 ? 6.755 2.511 0.251 1.00 92.62 80 LEU A O 1
ATOM 629 N N . SER A 1 81 ? 7.503 1.087 -1.289 1.00 90.44 81 SER A N 1
ATOM 630 C CA . SER A 1 81 ? 7.526 2.066 -2.374 1.00 90.44 81 SER A CA 1
ATOM 631 C C . SER A 1 81 ? 6.783 1.546 -3.605 1.00 90.44 81 SER A C 1
ATOM 633 O O . SER A 1 81 ? 6.557 0.334 -3.714 1.00 90.44 81 SER A O 1
ATOM 635 N N . PRO A 1 82 ? 6.376 2.433 -4.534 1.00 88.50 82 PRO A N 1
ATOM 636 C CA . PRO A 1 82 ? 5.681 2.018 -5.745 1.00 88.50 82 PRO A CA 1
ATOM 637 C C . PRO A 1 82 ? 6.4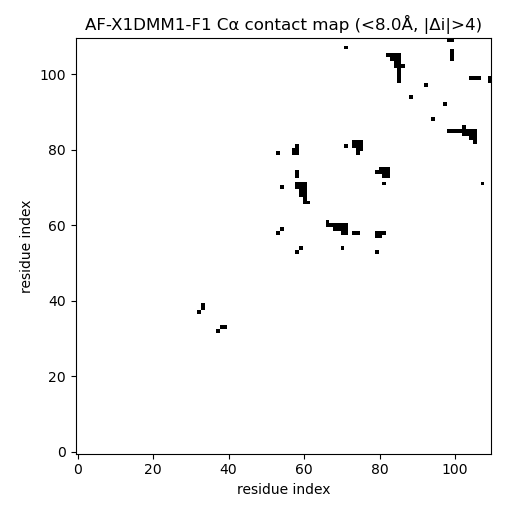99 0.992 -6.533 1.00 88.50 82 PRO A C 1
ATOM 639 O O . PRO A 1 82 ? 7.714 1.144 -6.712 1.00 88.50 82 PRO A O 1
ATOM 642 N N . LEU A 1 83 ? 5.827 -0.039 -7.045 1.00 87.50 83 LEU A N 1
ATOM 643 C CA . LEU A 1 83 ? 6.462 -1.007 -7.934 1.00 87.50 83 LEU A CA 1
ATOM 644 C C . LEU A 1 83 ? 6.892 -0.310 -9.232 1.00 87.50 83 LEU A C 1
ATOM 646 O O . LEU A 1 83 ? 6.077 0.284 -9.932 1.00 87.50 83 LEU A O 1
ATOM 650 N N . LYS A 1 84 ? 8.182 -0.399 -9.569 1.00 85.38 84 LYS A N 1
ATOM 651 C CA . LYS A 1 84 ? 8.726 0.196 -10.806 1.00 85.38 84 LYS A CA 1
ATOM 652 C C . LYS A 1 84 ? 8.468 -0.671 -12.033 1.00 85.38 84 LYS A C 1
ATOM 654 O O . LYS A 1 84 ? 8.230 -0.162 -13.123 1.00 85.38 84 LYS A O 1
ATOM 659 N N . ILE A 1 85 ? 8.542 -1.983 -11.844 1.00 86.00 85 ILE A N 1
ATOM 660 C CA . ILE A 1 85 ? 8.347 -2.995 -12.878 1.00 86.00 85 ILE A CA 1
ATOM 661 C C . ILE A 1 85 ? 7.390 -4.057 -12.363 1.00 86.00 85 ILE A C 1
ATOM 663 O O . ILE A 1 85 ? 7.268 -4.270 -11.153 1.00 86.00 85 ILE A O 1
ATOM 667 N N . ARG A 1 86 ? 6.744 -4.758 -13.291 1.00 83.38 86 ARG A N 1
ATOM 668 C CA . ARG A 1 86 ? 5.916 -5.914 -12.958 1.00 83.38 86 ARG A CA 1
ATOM 669 C C . ARG A 1 86 ? 6.785 -7.008 -12.309 1.00 83.38 86 ARG A C 1
ATOM 671 O O . ARG A 1 86 ? 7.748 -7.444 -12.946 1.00 83.38 86 ARG A O 1
ATOM 678 N N . PRO A 1 87 ? 6.469 -7.483 -11.088 1.00 80.44 87 PRO A N 1
ATOM 679 C CA . PRO A 1 87 ? 7.233 -8.550 -10.443 1.00 80.44 87 PRO A CA 1
ATOM 680 C C . PRO A 1 87 ? 7.102 -9.881 -11.208 1.00 80.44 87 PRO A C 1
ATOM 682 O O . PRO A 1 87 ? 6.255 -10.002 -12.099 1.00 80.44 87 PRO A O 1
ATOM 685 N N . PRO A 1 88 ? 7.910 -10.908 -10.891 1.00 84.94 88 PRO A N 1
ATOM 686 C CA . PRO A 1 88 ? 7.738 -12.254 -11.439 1.00 84.94 88 PRO A CA 1
ATOM 687 C C . PRO A 1 88 ? 6.333 -12.821 -11.190 1.00 84.94 88 PRO A C 1
ATOM 689 O O . PRO A 1 88 ? 5.645 -12.411 -10.255 1.00 84.94 88 PRO A O 1
ATOM 692 N N . ALA A 1 89 ? 5.889 -13.745 -12.047 1.00 84.06 89 ALA A N 1
ATOM 693 C CA . ALA A 1 89 ? 4.582 -14.377 -11.868 1.00 84.06 89 ALA A CA 1
ATOM 694 C C . ALA A 1 89 ? 4.592 -15.228 -10.595 1.00 84.06 89 ALA A C 1
ATOM 696 O O . ALA A 1 89 ? 5.540 -15.996 -10.404 1.00 84.06 89 ALA A O 1
ATOM 697 N N . PRO A 1 90 ? 3.538 -15.176 -9.768 1.00 82.38 90 PRO A N 1
ATOM 698 C CA . PRO A 1 90 ? 3.249 -16.281 -8.874 1.00 82.38 90 PRO A CA 1
ATOM 699 C C . PRO A 1 90 ? 3.051 -17.561 -9.695 1.00 82.38 90 PRO A C 1
ATOM 701 O O . PRO A 1 90 ? 2.544 -17.520 -10.821 1.00 82.38 90 PRO A O 1
ATOM 704 N N . ALA A 1 91 ? 3.449 -18.701 -9.135 1.00 89.94 91 ALA A N 1
ATOM 705 C CA . ALA A 1 91 ? 3.264 -19.985 -9.798 1.00 89.94 91 ALA A CA 1
ATOM 706 C C . ALA A 1 91 ? 1.777 -20.215 -10.133 1.00 89.94 91 ALA A C 1
ATOM 708 O O . ALA A 1 91 ? 0.909 -20.007 -9.289 1.00 89.94 91 ALA A O 1
ATOM 709 N N . GLY A 1 92 ? 1.495 -20.646 -11.366 1.00 90.62 92 GLY A N 1
ATOM 710 C CA . GLY A 1 92 ? 0.141 -20.981 -11.823 1.00 90.62 92 GLY A CA 1
ATOM 711 C C . GLY A 1 92 ? -0.678 -19.827 -12.413 1.00 90.62 92 GLY A C 1
ATOM 712 O O . GLY A 1 92 ? -1.768 -20.082 -12.917 1.00 90.62 92 GLY A O 1
ATOM 713 N N . ILE A 1 93 ? -0.172 -18.588 -12.413 1.00 88.25 93 ILE A N 1
ATOM 714 C CA . ILE A 1 93 ? -0.859 -17.441 -13.030 1.00 88.25 93 ILE A CA 1
ATOM 715 C C . ILE A 1 93 ? -0.469 -17.320 -14.507 1.00 88.25 93 ILE A C 1
ATOM 717 O O . ILE A 1 93 ? 0.717 -17.277 -14.839 1.00 88.25 93 ILE A O 1
ATOM 721 N N . ARG A 1 94 ? -1.463 -17.257 -15.402 1.00 89.25 94 ARG A N 1
ATOM 722 C CA . ARG A 1 94 ? -1.236 -17.104 -16.848 1.00 89.25 94 ARG A CA 1
ATOM 723 C C . ARG A 1 94 ? -0.862 -15.667 -17.163 1.00 89.25 94 ARG A C 1
ATOM 725 O O . ARG A 1 94 ? -1.379 -14.754 -16.539 1.00 89.25 94 ARG A O 1
ATOM 732 N N . GLU A 1 95 ? -0.031 -15.452 -18.179 1.00 85.31 95 GLU A N 1
ATOM 733 C CA . GLU A 1 95 ? 0.420 -14.104 -18.556 1.00 85.31 95 GLU A CA 1
ATOM 734 C C . GLU A 1 95 ? -0.717 -13.139 -18.925 1.00 85.31 95 GLU A C 1
ATOM 736 O O . GLU A 1 95 ? -0.628 -11.963 -18.590 1.00 85.31 95 GLU A O 1
ATOM 741 N N . GLY A 1 96 ? -1.797 -13.629 -19.541 1.00 85.00 96 GLY A N 1
ATOM 742 C CA . GLY A 1 96 ? -2.967 -12.808 -19.881 1.00 85.00 96 GLY A CA 1
ATOM 743 C C . GLY A 1 96 ? -3.787 -12.332 -18.677 1.00 85.00 96 GLY A C 1
ATOM 744 O O . GLY A 1 96 ? -4.513 -11.354 -18.797 1.00 85.00 96 GLY A O 1
ATOM 745 N N . ASP A 1 97 ? -3.633 -12.972 -17.515 1.00 85.38 97 ASP A N 1
ATOM 746 C CA . ASP A 1 97 ? -4.336 -12.599 -16.279 1.00 85.38 97 ASP A CA 1
ATOM 747 C C . ASP A 1 97 ? -3.543 -11.552 -15.470 1.00 85.38 97 ASP A C 1
ATOM 749 O O . ASP A 1 97 ? -3.888 -11.234 -14.330 1.00 85.38 97 ASP A O 1
ATOM 753 N N . ARG A 1 98 ? -2.424 -11.053 -16.016 1.00 83.56 98 ARG A N 1
ATOM 754 C CA . ARG A 1 98 ? -1.469 -10.201 -15.299 1.00 83.56 98 ARG A CA 1
ATOM 755 C C . ARG A 1 98 ? -1.546 -8.750 -15.770 1.00 83.56 98 ARG A C 1
ATOM 757 O O . ARG A 1 98 ? -1.537 -8.509 -16.975 1.00 83.56 98 ARG A O 1
ATOM 764 N N . PRO A 1 99 ? -1.497 -7.777 -14.844 1.00 79.81 99 PRO A N 1
ATOM 765 C CA . PRO A 1 99 ? -1.439 -6.368 -15.207 1.00 79.81 99 PRO A CA 1
ATOM 766 C C . PRO A 1 99 ? -0.064 -6.014 -15.783 1.00 79.81 99 PRO A C 1
ATOM 768 O O . PRO A 1 99 ? 0.975 -6.351 -15.207 1.00 79.81 99 PRO A O 1
ATOM 771 N N . GLY A 1 100 ? -0.058 -5.292 -16.903 1.00 80.44 100 GLY A N 1
ATOM 772 C CA . GLY A 1 100 ? 1.153 -4.809 -17.566 1.00 80.44 100 GLY A CA 1
ATOM 773 C C . GLY A 1 100 ? 1.988 -5.888 -18.274 1.00 80.44 100 GLY A C 1
ATOM 774 O O . GLY A 1 100 ? 1.837 -7.096 -18.074 1.00 80.44 100 GLY A O 1
ATOM 775 N N . SER A 1 101 ? 2.921 -5.431 -19.112 1.00 82.56 101 SER A N 1
ATOM 776 C CA . SER A 1 101 ? 3.815 -6.305 -19.885 1.00 82.56 101 SER A CA 1
ATOM 777 C C . SER A 1 101 ? 5.026 -6.793 -19.067 1.00 82.56 101 SER A C 1
ATOM 779 O O . SER A 1 101 ? 5.512 -6.071 -18.191 1.00 82.56 101 SER A O 1
ATOM 781 N N . PRO A 1 102 ? 5.564 -7.998 -19.350 1.00 81.50 102 PRO A N 1
ATOM 782 C CA . PRO A 1 102 ? 6.763 -8.510 -18.688 1.00 81.50 102 PRO A CA 1
ATOM 783 C C . PRO A 1 102 ? 7.957 -7.554 -18.809 1.00 81.50 102 PRO A C 1
ATOM 785 O O . PRO A 1 102 ? 8.315 -7.135 -19.906 1.00 81.50 102 PRO A O 1
ATOM 788 N N . GLY A 1 103 ? 8.585 -7.223 -17.676 1.00 78.62 103 GLY A N 1
ATOM 789 C CA . GLY A 1 103 ? 9.801 -6.400 -17.631 1.00 78.62 103 GLY A CA 1
ATOM 790 C C . GLY A 1 103 ? 9.617 -4.934 -18.035 1.00 78.62 103 GLY A C 1
ATOM 791 O O . GLY A 1 103 ? 10.593 -4.190 -18.041 1.00 78.62 103 GLY A O 1
ATOM 792 N N . GLN A 1 104 ? 8.392 -4.510 -18.353 1.00 81.94 104 GLN A N 1
ATOM 793 C CA . GLN A 1 104 ? 8.095 -3.129 -18.710 1.00 81.94 104 GLN A CA 1
ATOM 794 C C . GLN A 1 104 ? 7.739 -2.298 -17.469 1.00 81.94 104 GLN A C 1
ATOM 796 O O . GLN A 1 104 ? 7.294 -2.859 -16.455 1.00 81.94 104 GLN A O 1
ATOM 801 N N . PRO A 1 105 ? 7.925 -0.966 -17.533 1.00 82.88 105 PRO A N 1
ATOM 802 C CA . PRO A 1 105 ? 7.472 -0.068 -16.483 1.00 82.88 105 PRO A CA 1
ATOM 803 C C . PRO A 1 105 ? 5.978 -0.231 -16.204 1.00 82.88 105 PRO A C 1
ATOM 805 O O . PRO A 1 105 ? 5.168 -0.366 -17.124 1.00 82.88 105 PRO A O 1
ATOM 808 N N . LEU A 1 106 ? 5.608 -0.185 -14.926 1.00 78.31 106 LEU A N 1
ATOM 809 C CA . LEU A 1 106 ? 4.206 -0.085 -14.541 1.00 78.31 106 LEU A CA 1
ATOM 810 C C . LEU A 1 106 ? 3.765 1.372 -14.689 1.00 78.31 106 LEU A C 1
ATOM 812 O O . LEU A 1 106 ? 4.285 2.264 -14.023 1.00 78.31 106 LEU A O 1
ATOM 816 N N . LEU A 1 107 ? 2.812 1.608 -15.584 1.00 69.00 107 LEU A N 1
ATOM 817 C CA . LEU A 1 107 ? 2.107 2.877 -15.696 1.00 69.00 107 LEU A CA 1
ATOM 818 C C . LEU A 1 107 ? 0.895 2.757 -14.768 1.00 69.00 107 LEU A C 1
ATOM 820 O O . LEU A 1 107 ? 0.225 1.730 -14.793 1.00 69.00 107 LEU A O 1
ATOM 824 N N . GLY A 1 108 ? 0.651 3.746 -13.905 1.00 56.03 108 GLY A N 1
ATOM 825 C CA . GLY A 1 108 ? -0.282 3.676 -12.764 1.00 56.03 108 GLY A CA 1
ATOM 826 C C . GLY A 1 108 ? -1.772 3.424 -13.066 1.00 56.03 108 GLY A C 1
ATOM 827 O O . GLY A 1 108 ? -2.598 3.698 -12.205 1.00 56.03 108 GLY A O 1
ATOM 828 N N . ALA A 1 109 ? -2.117 2.926 -14.257 1.00 51.44 109 ALA A N 1
ATOM 829 C CA . ALA A 1 109 ? -3.460 2.589 -14.728 1.00 51.44 109 ALA A CA 1
ATOM 830 C C . ALA A 1 109 ? -3.597 1.119 -15.199 1.00 51.44 109 ALA A C 1
ATOM 832 O O . ALA A 1 109 ? -4.506 0.816 -15.969 1.00 51.44 109 ALA A O 1
ATOM 833 N N . ASN A 1 110 ? -2.681 0.230 -14.794 1.00 45.34 110 ASN A N 1
ATOM 834 C CA . ASN A 1 110 ? -2.667 -1.185 -15.197 1.00 45.34 110 ASN A CA 1
ATOM 835 C C . ASN A 1 110 ? -3.540 -2.086 -14.320 1.00 45.34 110 ASN A C 1
ATOM 837 O O . ASN A 1 110 ? -3.464 -1.944 -13.078 1.00 45.34 110 ASN A O 1
#

Radius of gyration: 25.88 Å; Cα contacts (8 Å, |Δi|>4): 61; chains: 1; bounding box: 34×83×65 Å

Mean predicted aligned error: 14.28 Å

pLDDT: mean 75.99, std 19.62, range [33.09, 95.94]

Organism: NCBI:txid412755